Protein AF-A0A1D1V589-F1 (afdb_monomer_lite)

Foldseek 3Di:
DDDDDDPPPDFDWQDWDAQPPQQWIWIDGQFWIWIAHVVRHTQDTGGDCCVVPVWGFDDWEAANVNQWIWTATQQQKIFIAGSNVRDTPDIDHPRHGDPDDYYDDPPDDVVNVVVCCVVPDDDDPVVVVVVVVVVVVVVPPDDDDD

pLDDT: mean 71.22, std 17.14, range [33.12, 92.06]

Radius of gyration: 18.29 Å; chains: 1; bounding box: 36×51×61 Å

Structure (mmCIF, N/CA/C/O backbone):
data_AF-A0A1D1V589-F1
#
_entry.id   AF-A0A1D1V589-F1
#
loop_
_atom_site.group_PDB
_atom_site.id
_atom_site.type_symbol
_atom_site.label_atom_id
_atom_site.label_alt_id
_atom_site.label_comp_id
_atom_site.label_asym_id
_atom_site.label_entity_id
_atom_site.label_seq_id
_atom_site.pdbx_PDB_ins_code
_atom_site.Cartn_x
_atom_site.Cartn_y
_atom_site.Cartn_z
_atom_site.occupancy
_atom_site.B_iso_or_equiv
_atom_site.auth_seq_id
_atom_site.auth_comp_id
_atom_site.auth_asym_id
_atom_site.auth_atom_id
_atom_site.pdbx_PDB_model_num
ATOM 1 N N . MET A 1 1 ? -21.864 27.816 -8.711 1.00 35.91 1 MET A N 1
ATOM 2 C CA . MET A 1 1 ? -21.137 26.559 -8.981 1.00 35.91 1 MET A CA 1
ATOM 3 C C . MET A 1 1 ? -19.677 26.944 -9.022 1.00 35.91 1 MET A C 1
ATOM 5 O O . MET A 1 1 ? -19.177 27.292 -10.082 1.00 35.91 1 MET A O 1
ATOM 9 N N . ASP A 1 2 ? -19.051 27.002 -7.852 1.00 33.25 2 ASP A N 1
ATOM 10 C CA . ASP A 1 2 ? -17.650 27.391 -7.742 1.00 33.25 2 ASP A CA 1
ATOM 11 C C . ASP A 1 2 ? -16.809 26.128 -7.873 1.00 33.25 2 ASP A C 1
ATOM 13 O O . ASP A 1 2 ? -16.900 25.205 -7.064 1.00 33.25 2 ASP A O 1
ATOM 17 N N . CYS A 1 3 ? -16.064 26.049 -8.971 1.00 33.12 3 CYS A N 1
ATOM 18 C CA . CYS A 1 3 ? -15.120 24.977 -9.218 1.00 33.12 3 CYS A CA 1
ATOM 19 C C . CYS A 1 3 ? -13.979 25.085 -8.200 1.00 33.12 3 CYS A C 1
ATOM 21 O O . CYS A 1 3 ? -13.234 26.064 -8.172 1.00 33.12 3 CYS A O 1
ATOM 23 N N . PHE A 1 4 ? -13.866 24.072 -7.343 1.00 37.38 4 PHE A N 1
ATOM 24 C CA . PHE A 1 4 ? -12.779 23.951 -6.382 1.00 37.38 4 PHE A CA 1
ATOM 25 C C . PHE A 1 4 ? -11.450 23.891 -7.143 1.00 37.38 4 PHE A C 1
ATOM 27 O O . PHE A 1 4 ? -11.186 22.961 -7.905 1.00 37.38 4 PHE A O 1
ATOM 34 N N . GLN A 1 5 ? -10.630 24.923 -6.971 1.00 37.41 5 GLN A N 1
ATOM 35 C CA . GLN A 1 5 ? -9.307 25.013 -7.568 1.00 37.41 5 GLN A CA 1
ATOM 36 C C . GLN A 1 5 ? -8.311 24.403 -6.579 1.00 37.41 5 GLN A C 1
ATOM 38 O O . GLN A 1 5 ? -7.807 25.084 -5.685 1.00 37.41 5 GLN A O 1
ATOM 43 N N . ASP A 1 6 ? -8.069 23.098 -6.702 1.00 37.84 6 ASP A N 1
ATOM 44 C CA . ASP A 1 6 ? -7.021 22.437 -5.928 1.00 37.84 6 ASP A CA 1
ATOM 45 C C . ASP A 1 6 ? -5.647 22.954 -6.389 1.00 37.84 6 ASP A C 1
ATOM 47 O O . ASP A 1 6 ? -5.277 22.856 -7.561 1.00 37.84 6 ASP A O 1
ATOM 51 N N . LYS A 1 7 ? -4.888 23.534 -5.453 1.00 39.78 7 LYS A N 1
ATOM 52 C CA . LYS A 1 7 ? -3.501 23.992 -5.641 1.00 39.78 7 LYS A CA 1
ATOM 53 C C . LYS A 1 7 ? -2.496 22.862 -5.385 1.00 39.78 7 LYS A C 1
ATOM 55 O O . LYS A 1 7 ? -1.390 23.100 -4.902 1.00 39.78 7 LYS A O 1
ATOM 60 N N . SER A 1 8 ? -2.857 21.632 -5.724 1.00 42.69 8 SER A N 1
ATOM 61 C CA . SER A 1 8 ? -1.913 20.538 -5.903 1.00 42.69 8 SER A CA 1
ATOM 62 C C . SER A 1 8 ? -1.033 20.859 -7.118 1.00 42.69 8 SER A C 1
ATOM 64 O O . SER A 1 8 ? -1.477 20.825 -8.266 1.00 42.69 8 SER A O 1
ATOM 66 N N . ALA A 1 9 ? 0.208 21.291 -6.865 1.00 42.84 9 ALA A N 1
ATOM 67 C CA . ALA A 1 9 ? 1.195 21.582 -7.901 1.00 42.84 9 ALA A CA 1
ATOM 68 C C . ALA A 1 9 ? 1.257 20.414 -8.899 1.00 42.84 9 ALA A C 1
ATOM 70 O O . ALA A 1 9 ? 1.376 19.269 -8.479 1.00 42.84 9 ALA A O 1
ATOM 71 N N . GLY A 1 10 ? 1.149 20.708 -10.201 1.00 43.12 10 GLY A N 1
ATOM 72 C CA . GLY A 1 10 ? 0.942 19.734 -11.279 1.00 43.12 10 GLY A CA 1
ATOM 73 C C . GLY A 1 10 ? 1.872 18.520 -11.225 1.00 43.12 10 GLY A C 1
ATOM 74 O O . GLY A 1 10 ? 2.957 18.510 -11.809 1.00 43.12 10 GLY A O 1
ATOM 75 N N . HIS A 1 11 ? 1.434 17.474 -10.534 1.00 58.00 11 HIS A N 1
ATOM 76 C CA . HIS A 1 11 ? 2.147 16.216 -10.405 1.00 58.00 11 HIS A CA 1
ATOM 77 C C . HIS A 1 11 ? 1.359 15.139 -11.136 1.00 58.00 11 HIS A C 1
ATOM 79 O O . HIS A 1 11 ? 0.156 14.979 -10.942 1.00 58.00 11 HIS A O 1
ATOM 85 N N . LYS A 1 12 ? 2.047 14.406 -12.017 1.00 63.69 12 LYS A N 1
ATOM 86 C CA . LYS A 1 12 ? 1.443 13.331 -12.801 1.00 63.69 12 LYS A CA 1
ATOM 87 C C . LYS A 1 12 ? 0.891 12.267 -11.852 1.00 63.69 12 LYS A C 1
ATOM 89 O O . LYS A 1 12 ? 1.660 11.641 -11.119 1.00 63.69 12 LYS A O 1
ATOM 94 N N . VAL A 1 13 ? -0.422 12.066 -11.893 1.00 65.69 13 VAL A N 1
ATOM 95 C CA . VAL A 1 13 ? -1.078 10.929 -11.246 1.00 65.69 13 VAL A CA 1
ATOM 96 C C . VAL A 1 13 ? -0.677 9.671 -12.005 1.00 65.69 13 VAL A C 1
ATOM 98 O O . VAL A 1 13 ? -0.777 9.624 -13.232 1.00 65.69 13 VAL A O 1
ATOM 101 N N . THR A 1 14 ? -0.159 8.677 -11.290 1.00 71.19 14 THR A N 1
ATOM 102 C CA . THR A 1 14 ? 0.313 7.428 -11.901 1.00 71.19 14 THR A CA 1
ATOM 103 C C . THR A 1 14 ? -0.693 6.300 -11.738 1.00 71.19 14 THR A C 1
ATOM 105 O O . THR A 1 14 ? -0.896 5.546 -12.684 1.00 71.19 14 THR A O 1
ATOM 108 N N . HIS A 1 15 ? -1.350 6.211 -10.581 1.00 75.25 15 HIS A N 1
ATOM 109 C CA . HIS A 1 15 ? -2.322 5.167 -10.267 1.00 75.25 15 HIS A CA 1
ATOM 110 C C . HIS A 1 15 ? -3.424 5.726 -9.367 1.00 75.25 15 HIS A C 1
ATOM 112 O O . HIS A 1 15 ? -3.192 6.655 -8.591 1.00 75.25 15 HIS A O 1
ATOM 118 N N . VAL A 1 16 ? -4.616 5.146 -9.475 1.00 77.44 16 VAL A N 1
ATOM 119 C CA . VAL A 1 16 ? -5.804 5.494 -8.689 1.00 77.44 16 VAL A CA 1
ATOM 120 C C . VAL A 1 16 ? -6.442 4.197 -8.201 1.00 77.44 16 VAL A C 1
ATOM 122 O O . VAL A 1 16 ? -6.522 3.235 -8.962 1.00 77.44 16 VAL A O 1
ATOM 125 N N . ALA A 1 17 ? -6.893 4.177 -6.950 1.00 78.81 17 ALA A N 1
ATOM 126 C CA . ALA A 1 17 ? -7.662 3.085 -6.371 1.00 78.81 17 ALA A CA 1
ATOM 127 C C . ALA A 1 17 ? -8.847 3.648 -5.579 1.00 78.81 17 ALA A C 1
ATOM 129 O O . ALA A 1 17 ? -8.684 4.516 -4.717 1.00 78.81 17 ALA A O 1
ATOM 130 N N . LEU A 1 18 ? -10.037 3.131 -5.868 1.00 74.94 18 LEU A N 1
ATOM 131 C CA . LEU A 1 18 ? -11.269 3.501 -5.178 1.00 74.94 18 LEU A CA 1
ATOM 132 C C . LEU A 1 18 ? -11.549 2.503 -4.054 1.00 74.94 18 LEU A C 1
ATOM 134 O O . LEU A 1 18 ? -11.410 1.295 -4.244 1.00 74.94 18 LEU A O 1
ATOM 138 N N . SER A 1 19 ? -11.953 3.008 -2.891 1.00 70.44 19 SER A N 1
ATOM 139 C CA . SER A 1 19 ? -12.490 2.182 -1.814 1.00 70.44 19 SER A CA 1
ATOM 140 C C . SER A 1 19 ? -13.975 1.954 -2.056 1.00 70.44 19 SER A C 1
ATOM 142 O O . SER A 1 19 ? -14.771 2.889 -2.054 1.00 70.44 19 SER A O 1
ATOM 144 N N . ILE A 1 20 ? -14.359 0.693 -2.226 1.00 64.00 20 ILE A N 1
ATOM 145 C CA . ILE A 1 20 ? -15.737 0.285 -2.534 1.00 64.00 20 ILE A CA 1
ATOM 146 C C . ILE A 1 20 ? -16.742 0.538 -1.397 1.00 64.00 20 ILE A C 1
ATOM 148 O O . ILE A 1 20 ? -17.944 0.442 -1.626 1.00 64.00 20 ILE A O 1
ATOM 152 N N . LYS A 1 21 ? -16.275 0.814 -0.170 1.00 62.53 21 LYS A N 1
ATOM 153 C CA . LYS A 1 21 ? -17.123 0.834 1.036 1.00 62.53 21 LYS A CA 1
ATOM 154 C C . LYS A 1 21 ? -17.138 2.151 1.810 1.00 62.53 21 LYS A C 1
ATOM 156 O O . LYS A 1 21 ? -18.104 2.391 2.524 1.00 62.53 21 LYS A O 1
ATOM 161 N N . GLN A 1 22 ? -16.078 2.957 1.733 1.00 61.16 22 GLN A N 1
ATOM 162 C CA . GLN A 1 22 ? -15.872 4.104 2.635 1.00 61.16 22 GLN A CA 1
ATOM 163 C C . GLN A 1 22 ? -15.768 5.457 1.927 1.00 61.16 22 GLN A C 1
ATOM 165 O O . GLN A 1 22 ? -15.355 6.431 2.545 1.00 61.16 22 GLN A O 1
ATOM 170 N N . ASP A 1 23 ? -16.152 5.535 0.653 1.00 76.12 23 ASP A N 1
ATOM 171 C CA . ASP A 1 23 ? -16.118 6.801 -0.089 1.00 76.12 23 ASP A CA 1
ATOM 172 C C . ASP A 1 23 ? -14.714 7.428 -0.134 1.00 76.12 23 ASP A C 1
ATOM 174 O O . ASP A 1 23 ? -14.542 8.646 -0.083 1.00 76.12 23 ASP A O 1
ATOM 178 N N . LEU A 1 24 ? -13.693 6.561 -0.179 1.00 81.81 24 LEU A N 1
ATOM 179 C CA . LEU A 1 24 ? -12.289 6.954 -0.199 1.00 81.81 24 LEU A CA 1
ATOM 180 C C . LEU A 1 24 ? -11.697 6.806 -1.595 1.00 81.81 24 LEU A C 1
ATOM 182 O O . LEU A 1 24 ? -11.882 5.797 -2.279 1.00 81.81 24 LEU A O 1
ATOM 186 N N . ILE A 1 25 ? -10.891 7.789 -1.964 1.00 84.38 25 ILE A N 1
ATOM 187 C CA . ILE A 1 25 ? -10.131 7.839 -3.203 1.00 84.38 25 ILE A CA 1
ATOM 188 C C . ILE A 1 25 ? -8.654 7.875 -2.820 1.00 84.38 25 ILE A C 1
ATOM 190 O O . ILE A 1 25 ? -8.192 8.829 -2.194 1.00 84.38 25 ILE A O 1
ATOM 194 N N . ALA A 1 26 ? -7.902 6.845 -3.208 1.00 85.81 26 ALA A N 1
ATOM 195 C CA . ALA A 1 26 ? -6.446 6.878 -3.169 1.00 85.81 26 ALA A CA 1
ATOM 196 C C . ALA A 1 26 ? -5.901 7.180 -4.559 1.00 85.81 26 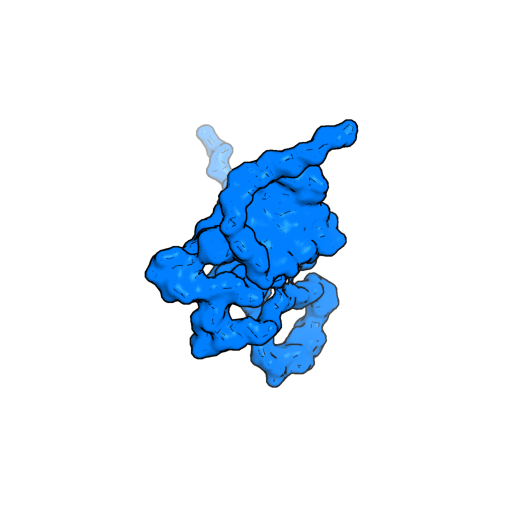ALA A C 1
ATOM 198 O O . ALA A 1 26 ? -6.322 6.573 -5.545 1.00 85.81 26 ALA A O 1
ATOM 199 N N . TYR A 1 27 ? -4.905 8.052 -4.642 1.00 84.06 27 TYR A N 1
ATOM 200 C CA . TYR A 1 27 ? -4.113 8.197 -5.854 1.00 84.06 27 TYR A CA 1
ATOM 201 C C . TYR A 1 27 ? -2.645 8.438 -5.531 1.00 84.06 27 TYR A C 1
ATOM 203 O O . TYR A 1 27 ? -2.291 9.045 -4.519 1.00 84.06 27 TYR A O 1
ATOM 211 N N . SER A 1 28 ? -1.770 7.939 -6.398 1.00 83.44 28 SER A N 1
ATOM 212 C CA . SER A 1 28 ? -0.329 8.111 -6.262 1.00 83.44 28 SER A CA 1
ATOM 213 C C . SER A 1 28 ? 0.190 9.184 -7.203 1.00 83.44 28 SER A C 1
ATOM 215 O O . SER A 1 28 ? -0.108 9.205 -8.399 1.00 83.44 28 SER A O 1
ATOM 217 N N . THR A 1 29 ? 1.042 10.037 -6.658 1.00 81.88 29 THR A N 1
ATOM 218 C CA . THR A 1 29 ? 1.932 10.918 -7.407 1.00 81.88 29 THR A CA 1
ATOM 219 C C . THR A 1 29 ? 3.347 10.338 -7.381 1.00 81.88 29 THR A C 1
ATOM 221 O O . THR A 1 29 ? 3.620 9.331 -6.726 1.00 81.88 29 THR A O 1
ATOM 224 N N . VAL A 1 30 ? 4.289 11.000 -8.055 1.00 75.62 30 VAL A N 1
ATOM 225 C CA . VAL A 1 30 ? 5.719 10.665 -7.938 1.00 75.62 30 VAL A CA 1
ATOM 226 C C . VAL A 1 30 ? 6.220 10.814 -6.491 1.00 75.62 30 VAL A C 1
ATOM 228 O O . VAL A 1 30 ? 7.106 10.083 -6.065 1.00 75.62 30 VAL A O 1
ATOM 231 N N . ARG A 1 31 ? 5.662 11.753 -5.716 1.00 74.31 31 ARG A N 1
ATOM 232 C CA . ARG A 1 31 ? 6.191 12.131 -4.394 1.00 74.31 31 ARG A CA 1
ATOM 233 C C . ARG A 1 31 ? 5.480 11.459 -3.234 1.00 74.31 31 ARG A C 1
ATOM 235 O O . ARG A 1 31 ? 6.087 11.233 -2.193 1.00 74.31 31 ARG A O 1
ATOM 242 N N . GLU A 1 32 ? 4.196 11.192 -3.381 1.00 85.31 32 GLU A N 1
ATOM 243 C CA . GLU A 1 32 ? 3.343 10.757 -2.283 1.00 85.31 32 GLU A CA 1
ATOM 244 C C . GLU A 1 32 ? 2.114 10.010 -2.783 1.00 85.31 32 GLU A C 1
ATOM 246 O O . GLU A 1 32 ? 1.676 10.188 -3.922 1.00 85.31 32 GLU A O 1
ATOM 251 N N . VAL A 1 33 ? 1.554 9.197 -1.897 1.00 88.06 33 VAL A N 1
ATOM 252 C CA . VAL A 1 33 ? 0.219 8.625 -2.035 1.00 88.06 33 VAL A CA 1
ATOM 253 C C . VAL A 1 33 ? -0.729 9.459 -1.193 1.00 88.06 33 VAL A C 1
ATOM 255 O O . VAL A 1 33 ? -0.479 9.692 -0.010 1.00 88.06 33 VAL A O 1
ATOM 258 N N . LEU A 1 34 ? -1.801 9.924 -1.816 1.00 89.00 34 LEU A N 1
ATOM 259 C CA . LEU A 1 34 ? -2.808 10.758 -1.188 1.00 89.00 34 LEU A CA 1
ATOM 260 C C . LEU A 1 34 ? -4.108 9.983 -1.044 1.00 89.00 34 LEU A C 1
ATOM 262 O O . LEU A 1 34 ? -4.485 9.230 -1.941 1.00 89.00 34 LEU A O 1
ATOM 266 N N . VAL A 1 35 ? -4.784 10.202 0.081 1.00 87.69 35 VAL A N 1
ATOM 267 C CA . VAL A 1 35 ? -6.109 9.655 0.366 1.00 87.69 35 VAL A CA 1
ATOM 268 C C . VAL A 1 35 ? -7.064 10.806 0.619 1.00 87.69 35 VAL A C 1
ATOM 270 O O . VAL A 1 35 ? -6.807 11.660 1.470 1.00 87.69 35 VAL A O 1
ATOM 273 N N . TYR A 1 36 ? -8.172 10.790 -0.104 1.00 85.75 36 TYR A N 1
ATOM 274 C CA . TYR A 1 36 ? -9.265 11.742 0.002 1.00 85.75 36 TYR A CA 1
ATOM 275 C C . TYR A 1 36 ? -10.571 11.009 0.281 1.00 85.75 36 TYR A C 1
ATOM 277 O O . TYR A 1 36 ? -10.699 9.837 -0.068 1.00 85.75 36 TYR A O 1
ATOM 285 N N . ASN A 1 37 ? -11.535 11.699 0.882 1.00 84.19 37 ASN A N 1
ATOM 286 C CA . ASN A 1 37 ? -12.932 11.278 0.822 1.00 84.19 37 ASN A CA 1
ATOM 287 C C . ASN A 1 37 ? -13.630 11.878 -0.419 1.00 84.19 37 ASN A C 1
ATOM 289 O O . ASN A 1 37 ? -13.043 12.681 -1.151 1.00 84.19 37 ASN A O 1
ATOM 293 N N . ASN A 1 38 ? -14.900 11.540 -0.631 1.00 79.75 38 ASN A N 1
ATOM 294 C CA . ASN A 1 38 ? -15.700 12.092 -1.729 1.00 79.75 38 ASN A CA 1
ATOM 295 C C . ASN A 1 38 ? -16.036 13.585 -1.614 1.00 79.75 38 ASN A C 1
ATOM 297 O O . ASN A 1 38 ? -16.352 14.210 -2.627 1.00 79.75 38 ASN A O 1
ATOM 301 N N . ASP A 1 39 ? -15.910 14.177 -0.427 1.00 81.75 39 ASP A N 1
ATOM 302 C CA . ASP A 1 39 ? -15.999 15.631 -0.246 1.00 81.75 39 ASP A CA 1
ATOM 303 C C . ASP A 1 39 ? -14.693 16.347 -0.629 1.00 81.75 39 ASP A C 1
ATOM 305 O O . ASP A 1 39 ? -14.533 17.538 -0.364 1.00 81.75 39 ASP A O 1
ATOM 309 N N . TRP A 1 40 ? -13.735 15.634 -1.234 1.00 78.00 40 TRP A N 1
ATOM 310 C CA . TRP A 1 40 ? -12.404 16.140 -1.577 1.00 78.00 40 TRP A CA 1
ATOM 311 C C . TRP A 1 40 ? -11.612 16.641 -0.364 1.00 78.00 40 TRP A C 1
ATOM 313 O O . TRP A 1 40 ? -10.658 17.414 -0.492 1.00 78.00 40 TRP A O 1
ATOM 323 N N . MET A 1 41 ? -11.940 16.139 0.825 1.00 82.31 41 MET A N 1
ATOM 324 C CA . MET A 1 41 ? -11.164 16.360 2.033 1.00 82.31 41 MET A CA 1
ATOM 325 C C . MET A 1 41 ? -9.996 15.378 2.078 1.00 82.31 41 MET A C 1
ATOM 327 O O . MET A 1 41 ? -10.173 14.161 2.011 1.00 82.31 41 MET A O 1
ATOM 331 N N . LYS A 1 42 ? -8.783 15.917 2.212 1.00 84.94 42 LYS A N 1
ATOM 332 C CA . LYS A 1 42 ? -7.567 15.120 2.379 1.00 84.94 42 LYS A CA 1
ATOM 333 C C . LYS A 1 42 ? -7.577 14.452 3.754 1.00 84.94 42 LYS A C 1
ATOM 335 O O . LYS A 1 42 ? -7.531 15.146 4.765 1.00 84.94 42 LYS A O 1
ATOM 340 N N . LEU A 1 43 ? -7.581 13.121 3.775 1.00 84.44 43 LEU A N 1
ATOM 341 C CA . LEU A 1 43 ? -7.522 12.319 4.999 1.00 84.44 43 LEU A CA 1
ATOM 342 C C . LEU A 1 43 ? -6.100 11.870 5.329 1.00 84.44 43 LEU A C 1
ATOM 344 O O . LEU A 1 43 ? -5.725 11.827 6.494 1.00 84.44 43 LEU A O 1
ATOM 348 N N . ALA A 1 44 ? -5.295 11.546 4.312 1.00 84.56 44 ALA A N 1
ATOM 349 C CA . ALA A 1 44 ? -3.920 11.106 4.524 1.00 84.56 44 ALA A CA 1
ATOM 350 C C . ALA A 1 44 ? -2.971 11.544 3.403 1.00 84.56 44 ALA A C 1
ATOM 352 O O . ALA A 1 44 ? -3.356 11.749 2.248 1.00 84.56 44 ALA A O 1
ATOM 353 N N . SER A 1 45 ? -1.692 11.656 3.763 1.00 86.25 45 SER A N 1
ATOM 354 C CA . SER A 1 45 ? -0.565 11.767 2.838 1.00 86.25 45 SER A CA 1
ATOM 355 C C . SER A 1 45 ? 0.549 10.852 3.312 1.00 86.25 45 SER A C 1
ATOM 357 O O . SER A 1 45 ? 1.085 11.005 4.410 1.00 86.25 45 SER A O 1
ATOM 359 N N . TYR A 1 46 ? 0.901 9.900 2.459 1.00 85.12 46 TYR A N 1
ATOM 360 C CA . TYR A 1 46 ? 2.029 9.014 2.666 1.00 85.12 46 TYR A CA 1
ATOM 361 C C . TYR A 1 46 ? 3.141 9.451 1.733 1.00 85.12 46 TYR A C 1
ATOM 363 O O . TYR A 1 46 ? 3.086 9.210 0.524 1.00 85.12 46 TYR A O 1
ATOM 371 N N . LYS A 1 47 ? 4.166 10.101 2.291 1.00 80.31 47 LYS A N 1
ATOM 372 C CA . LYS A 1 47 ? 5.369 10.421 1.524 1.00 80.31 47 LYS A CA 1
ATOM 373 C C . LYS A 1 47 ? 5.953 9.130 0.973 1.00 80.31 47 LYS A C 1
ATOM 375 O O . LYS A 1 47 ? 6.219 8.182 1.709 1.00 80.31 47 LYS A O 1
ATOM 380 N N . SER A 1 48 ? 6.121 9.108 -0.337 1.00 68.88 48 SER A N 1
ATOM 381 C CA . SER A 1 48 ? 6.672 7.965 -1.030 1.00 68.88 48 SER A CA 1
ATOM 382 C C . SER A 1 48 ? 8.161 7.877 -0.712 1.00 68.88 48 SER A C 1
ATOM 384 O O . SER A 1 48 ? 8.885 8.864 -0.873 1.00 68.88 48 SER A O 1
ATOM 386 N N . GLN A 1 49 ? 8.634 6.696 -0.296 1.00 67.12 49 GLN A N 1
ATOM 387 C CA . GLN A 1 49 ? 10.075 6.429 -0.157 1.00 67.12 49 GLN A CA 1
ATOM 388 C C . GLN A 1 49 ? 10.819 6.633 -1.492 1.00 67.12 49 GLN A C 1
ATOM 390 O O . GLN A 1 49 ? 12.008 6.946 -1.481 1.00 67.12 49 GLN A O 1
ATOM 395 N N . SER A 1 50 ? 10.072 6.632 -2.607 1.00 61.31 50 SER A N 1
ATOM 396 C CA . SER A 1 50 ? 10.472 7.013 -3.965 1.00 61.31 50 SER A CA 1
ATOM 397 C C . SER A 1 50 ? 11.500 8.123 -4.070 1.00 61.31 50 SER A C 1
ATOM 399 O O . SER A 1 50 ? 12.454 8.006 -4.831 1.00 61.31 50 SER A O 1
ATOM 401 N N . PHE A 1 51 ? 11.318 9.218 -3.330 1.00 55.72 51 PHE A N 1
ATOM 402 C CA . PHE A 1 51 ? 12.188 10.376 -3.493 1.00 55.72 51 PHE A CA 1
ATOM 403 C C . PHE A 1 51 ? 13.634 10.093 -3.055 1.00 55.72 51 PHE A C 1
ATOM 405 O O . PHE A 1 51 ? 14.558 10.715 -3.568 1.00 55.72 51 PHE A O 1
ATOM 412 N N . LEU A 1 52 ? 13.831 9.153 -2.127 1.00 62.88 52 LEU A N 1
ATOM 413 C CA . LEU A 1 52 ? 15.152 8.751 -1.643 1.00 62.88 52 LEU A CA 1
ATOM 414 C C . LEU A 1 52 ? 15.712 7.549 -2.414 1.00 62.88 52 LEU A C 1
ATOM 416 O O . LEU A 1 52 ? 16.920 7.461 -2.603 1.00 62.88 52 LEU A O 1
ATOM 420 N N . THR A 1 53 ? 14.847 6.638 -2.863 1.00 66.38 53 THR A N 1
ATOM 421 C CA . THR A 1 53 ? 15.236 5.342 -3.449 1.00 66.38 53 THR A CA 1
ATOM 422 C C . THR A 1 53 ? 15.031 5.254 -4.965 1.00 66.38 53 THR A C 1
ATOM 424 O O . THR A 1 53 ? 15.340 4.232 -5.569 1.00 66.38 53 THR A O 1
ATOM 427 N N . ASN A 1 54 ? 14.527 6.316 -5.604 1.00 75.12 54 ASN A N 1
ATOM 428 C CA . ASN A 1 54 ? 14.114 6.351 -7.013 1.00 75.12 54 ASN A CA 1
ATOM 429 C C . ASN A 1 54 ? 13.056 5.283 -7.385 1.00 75.12 54 ASN A C 1
ATOM 431 O O . ASN A 1 54 ? 12.861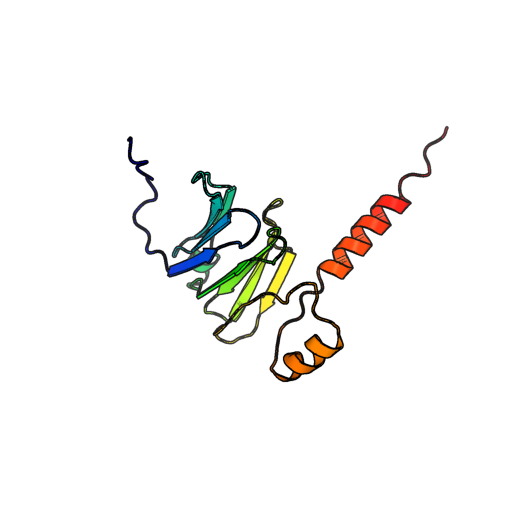 4.955 -8.555 1.00 75.12 54 ASN A O 1
ATOM 435 N N . GLU A 1 55 ? 12.356 4.731 -6.394 1.00 80.94 55 GLU A N 1
ATOM 436 C CA . GLU A 1 55 ? 11.316 3.714 -6.578 1.00 80.94 55 GLU A CA 1
ATOM 437 C C . GLU A 1 55 ? 9.987 4.369 -6.932 1.00 80.94 55 GLU A C 1
ATOM 439 O O . GLU A 1 55 ? 9.572 5.293 -6.263 1.00 80.94 55 GLU A O 1
ATOM 444 N N . THR A 1 56 ? 9.239 3.913 -7.927 1.00 84.69 56 THR A N 1
ATOM 445 C CA . THR A 1 56 ? 7.924 4.516 -8.230 1.00 84.69 56 THR A CA 1
ATOM 446 C C . THR A 1 56 ? 6.789 3.693 -7.641 1.00 84.69 56 THR A C 1
ATOM 448 O O . THR A 1 56 ? 6.872 2.467 -7.608 1.00 84.69 56 THR A O 1
ATOM 451 N N . VAL A 1 57 ? 5.709 4.346 -7.200 1.00 88.00 57 VAL A N 1
ATOM 452 C CA . VAL A 1 57 ? 4.477 3.628 -6.840 1.00 88.00 57 VAL A CA 1
ATOM 453 C C . VAL A 1 57 ? 3.877 3.053 -8.117 1.00 88.00 57 VAL A C 1
ATOM 455 O O . VAL A 1 57 ? 3.540 3.802 -9.040 1.00 88.00 57 VAL A O 1
ATOM 458 N N . CYS A 1 58 ? 3.757 1.729 -8.165 1.00 87.19 58 CYS A N 1
ATOM 459 C CA . CYS A 1 58 ? 3.197 1.001 -9.294 1.00 87.19 58 CYS A CA 1
ATOM 460 C C . CYS A 1 58 ? 1.802 0.443 -9.002 1.00 87.19 58 CYS A C 1
ATOM 462 O O . CYS A 1 58 ? 1.045 0.232 -9.942 1.00 87.19 58 CYS A O 1
ATOM 464 N N . ARG A 1 59 ? 1.429 0.196 -7.742 1.00 87.12 59 ARG A N 1
ATOM 465 C CA . ARG A 1 59 ? 0.117 -0.376 -7.397 1.00 87.12 59 ARG A CA 1
ATOM 466 C C . ARG A 1 59 ? -0.430 0.200 -6.098 1.00 87.12 59 ARG A C 1
ATOM 468 O O . ARG A 1 59 ? 0.331 0.553 -5.202 1.00 87.12 59 ARG A O 1
ATOM 475 N N . LEU A 1 60 ? -1.756 0.259 -6.011 1.00 91.06 60 LEU A N 1
ATOM 476 C CA . LEU A 1 60 ? -2.513 0.648 -4.826 1.00 91.06 60 LEU A CA 1
ATOM 477 C C . LEU A 1 60 ? -3.695 -0.308 -4.681 1.00 91.06 60 LEU A C 1
ATOM 479 O O . LEU A 1 60 ? -4.396 -0.541 -5.664 1.00 91.06 60 LEU A O 1
ATOM 483 N N . ALA A 1 61 ? -3.924 -0.828 -3.478 1.00 90.44 61 ALA A N 1
ATOM 484 C CA . ALA A 1 61 ? -5.065 -1.692 -3.202 1.00 90.44 61 ALA A CA 1
ATOM 485 C C . ALA A 1 61 ? -5.624 -1.416 -1.805 1.00 90.44 61 ALA A C 1
ATOM 487 O O . ALA A 1 61 ? -4.897 -1.467 -0.808 1.00 90.44 61 ALA A O 1
ATOM 488 N N . TRP A 1 62 ? -6.918 -1.119 -1.734 1.00 89.00 62 TRP A N 1
ATOM 489 C CA . TRP A 1 62 ? -7.628 -0.910 -0.477 1.00 89.00 62 TRP A CA 1
ATOM 490 C C . TRP A 1 62 ? -7.990 -2.241 0.160 1.00 89.00 62 TRP A C 1
ATOM 492 O O . TRP A 1 62 ? -8.539 -3.114 -0.513 1.00 89.00 62 TRP A O 1
ATOM 502 N N . ARG A 1 63 ? -7.761 -2.371 1.469 1.00 87.56 63 ARG A N 1
ATOM 503 C CA . ARG A 1 63 ? -8.346 -3.477 2.224 1.00 87.56 63 ARG A CA 1
ATOM 504 C C . ARG A 1 63 ? -9.875 -3.351 2.160 1.00 87.56 63 ARG A C 1
ATOM 506 O O . ARG A 1 63 ? -10.373 -2.227 2.260 1.00 87.56 63 ARG A O 1
ATOM 513 N N . PRO A 1 64 ? -10.645 -4.449 2.022 1.00 81.69 64 PRO A N 1
ATOM 514 C CA . PRO A 1 64 ? -12.098 -4.378 1.838 1.00 81.69 64 PRO A CA 1
ATOM 515 C C . PRO A 1 64 ? -12.856 -3.669 2.968 1.00 81.69 64 PRO A C 1
ATOM 517 O O . PRO A 1 64 ? -13.986 -3.221 2.779 1.00 81.69 64 PRO A O 1
ATOM 520 N N . ASP A 1 65 ? -12.251 -3.562 4.150 1.00 81.38 65 ASP A N 1
ATOM 521 C CA . ASP A 1 65 ? -12.804 -2.839 5.293 1.00 81.38 65 ASP A CA 1
ATOM 522 C C . ASP A 1 65 ? -12.455 -1.339 5.322 1.00 81.38 65 ASP A C 1
ATOM 524 O O . ASP A 1 65 ? -12.912 -0.640 6.221 1.00 81.38 65 ASP A O 1
ATOM 528 N N . GLY A 1 66 ? -11.653 -0.850 4.370 1.00 82.44 66 GLY A N 1
ATOM 529 C CA . GLY A 1 66 ? -11.226 0.544 4.224 1.00 82.44 66 GLY A CA 1
ATOM 530 C C . GLY A 1 66 ? -10.194 1.033 5.246 1.00 82.44 66 GLY A C 1
ATOM 531 O O . GLY A 1 66 ? -9.727 2.162 5.143 1.00 82.44 66 GLY A O 1
ATOM 532 N N . ARG A 1 67 ? -9.783 0.195 6.207 1.00 85.75 67 ARG A N 1
ATOM 533 C CA . ARG A 1 67 ? -8.882 0.604 7.303 1.00 85.75 67 ARG A CA 1
ATOM 534 C C . ARG A 1 67 ? -7.401 0.527 6.945 1.00 85.75 67 ARG A C 1
ATOM 536 O O . ARG A 1 67 ? -6.566 1.068 7.671 1.00 85.75 67 ARG A O 1
ATOM 543 N N . ALA A 1 68 ? -7.069 -0.134 5.839 1.00 89.31 68 ALA A N 1
ATOM 544 C CA . ALA A 1 68 ? -5.700 -0.263 5.371 1.00 89.31 68 ALA A CA 1
ATOM 545 C C . ALA A 1 68 ? -5.574 -0.053 3.859 1.00 89.31 68 ALA A C 1
ATOM 547 O O . ALA A 1 68 ? -6.468 -0.398 3.084 1.00 89.31 68 ALA A O 1
ATOM 548 N N . LEU A 1 69 ? -4.426 0.483 3.450 1.00 91.12 69 LEU A N 1
ATOM 549 C CA . LEU A 1 69 ? -4.035 0.678 2.059 1.00 91.12 69 LEU A CA 1
ATOM 550 C C . LEU A 1 69 ? -2.694 -0.013 1.811 1.00 91.12 69 LEU A C 1
ATOM 552 O O . LEU A 1 69 ? -1.701 0.300 2.466 1.00 91.12 69 LEU A O 1
ATOM 556 N N . ALA A 1 70 ? -2.658 -0.926 0.845 1.00 91.38 70 ALA A N 1
ATOM 557 C CA . ALA A 1 70 ? -1.423 -1.515 0.350 1.00 91.38 70 ALA A CA 1
ATOM 558 C C . ALA A 1 70 ? -0.855 -0.658 -0.790 1.00 91.38 70 ALA A C 1
ATOM 560 O O . ALA A 1 70 ? -1.576 -0.268 -1.712 1.00 91.38 70 ALA A O 1
ATOM 561 N N . ILE A 1 71 ? 0.443 -0.371 -0.721 1.00 91.56 71 ILE A N 1
ATOM 562 C CA . ILE A 1 71 ? 1.195 0.454 -1.665 1.00 91.56 71 ILE A CA 1
ATOM 563 C C . ILE A 1 71 ? 2.335 -0.395 -2.218 1.00 91.56 71 ILE A C 1
ATOM 565 O O . ILE A 1 71 ? 3.244 -0.767 -1.480 1.00 91.56 71 ILE A O 1
ATOM 569 N N . GLY A 1 72 ? 2.284 -0.693 -3.514 1.00 90.12 72 GLY A N 1
ATOM 570 C CA . GLY A 1 72 ? 3.319 -1.437 -4.224 1.00 90.12 72 GLY A CA 1
ATOM 571 C C . GLY A 1 72 ? 4.293 -0.512 -4.948 1.00 90.12 72 GLY A C 1
ATOM 572 O O . GLY A 1 72 ? 3.873 0.428 -5.633 1.00 90.12 72 GLY A O 1
ATOM 573 N N . TYR A 1 73 ? 5.584 -0.806 -4.828 1.00 89.38 73 TYR A N 1
ATOM 574 C CA . TYR A 1 73 ? 6.680 -0.068 -5.447 1.00 89.38 73 TYR A CA 1
ATOM 575 C C . TYR A 1 73 ? 7.336 -0.855 -6.587 1.00 89.38 73 TYR A C 1
ATOM 577 O O . TYR A 1 73 ? 7.311 -2.084 -6.635 1.00 89.38 73 TYR A O 1
ATOM 585 N N . SER A 1 74 ? 7.972 -0.142 -7.518 1.00 87.31 74 SER A N 1
ATOM 586 C CA . SER A 1 74 ? 8.650 -0.739 -8.675 1.00 87.31 74 SER A CA 1
ATOM 587 C C . SER A 1 74 ? 9.830 -1.649 -8.322 1.00 87.31 74 SER A C 1
ATOM 589 O O . SER A 1 74 ? 10.243 -2.428 -9.175 1.00 87.31 74 SER A O 1
ATOM 591 N N . SER A 1 75 ? 10.368 -1.550 -7.105 1.00 87.12 75 SER A N 1
ATOM 592 C CA . SER A 1 75 ? 11.412 -2.439 -6.581 1.00 87.12 75 SER A CA 1
ATOM 593 C C . SER A 1 75 ? 10.904 -3.818 -6.167 1.00 87.12 75 SER A C 1
ATOM 595 O O . SER A 1 75 ? 11.709 -4.729 -6.028 1.00 87.12 75 SER A O 1
ATOM 597 N N . GLY A 1 76 ? 9.591 -3.980 -5.980 1.00 86.38 76 GLY A N 1
ATOM 598 C CA . GLY A 1 76 ? 9.009 -5.176 -5.365 1.00 86.38 76 GLY A CA 1
ATOM 599 C C . GLY A 1 76 ? 8.624 -5.002 -3.906 1.00 86.38 76 GLY A C 1
ATOM 600 O O . GLY A 1 76 ? 7.953 -5.866 -3.342 1.00 86.38 76 GLY A O 1
ATOM 601 N N . LYS A 1 77 ? 8.964 -3.855 -3.317 1.00 89.88 77 LYS A N 1
ATOM 602 C CA . LYS A 1 77 ? 8.527 -3.498 -1.977 1.00 89.88 77 LYS A CA 1
ATOM 603 C C . LYS A 1 77 ? 7.015 -3.263 -1.932 1.00 89.88 77 LYS A C 1
ATOM 605 O O . LYS A 1 77 ? 6.462 -2.577 -2.794 1.00 89.88 77 LYS A O 1
ATOM 610 N N . VAL A 1 78 ? 6.350 -3.771 -0.899 1.00 91.19 78 VAL A N 1
ATOM 611 C CA . VAL A 1 78 ? 4.950 -3.469 -0.574 1.00 91.19 78 VAL A CA 1
ATOM 612 C C . VAL A 1 78 ? 4.878 -2.941 0.849 1.00 91.19 78 VAL A C 1
ATOM 614 O O . VAL A 1 78 ? 5.399 -3.555 1.776 1.00 91.19 78 VAL A O 1
ATOM 617 N N . LEU A 1 79 ? 4.202 -1.811 1.031 1.00 91.25 79 LEU A N 1
ATOM 618 C CA . LEU A 1 79 ? 3.888 -1.263 2.345 1.00 91.25 79 LEU A CA 1
ATOM 619 C C . LEU A 1 79 ? 2.386 -1.307 2.574 1.00 91.25 79 LEU A C 1
ATOM 621 O O . LEU A 1 79 ? 1.623 -0.805 1.753 1.00 91.25 79 LEU A O 1
ATOM 625 N N . VAL A 1 80 ? 1.966 -1.837 3.715 1.00 92.06 80 VAL A N 1
ATOM 626 C CA . VAL A 1 80 ? 0.584 -1.741 4.177 1.00 92.06 80 VAL A CA 1
ATOM 627 C C . VAL A 1 80 ? 0.500 -0.639 5.220 1.00 92.06 80 VAL A C 1
ATOM 629 O O . VAL A 1 80 ? 1.179 -0.678 6.248 1.00 92.06 80 VAL A O 1
ATOM 632 N N . LYS A 1 81 ? -0.331 0.362 4.941 1.00 90.25 81 LYS A N 1
ATOM 633 C CA . LYS A 1 81 ? -0.559 1.523 5.796 1.00 90.25 81 LYS A CA 1
ATOM 634 C C . LYS A 1 81 ? -1.912 1.435 6.469 1.00 90.25 81 LYS A C 1
ATOM 636 O O . LYS A 1 81 ? -2.917 1.255 5.787 1.00 90.25 81 LYS A O 1
ATOM 641 N N . ASN A 1 82 ? -1.937 1.623 7.783 1.00 89.38 82 ASN A N 1
ATOM 642 C CA . ASN A 1 82 ? -3.175 1.917 8.488 1.00 89.38 82 ASN A CA 1
ATOM 643 C C . ASN A 1 82 ? -3.623 3.342 8.126 1.00 89.38 82 ASN A C 1
ATOM 645 O O . ASN A 1 82 ? -2.818 4.276 8.070 1.00 89.38 82 ASN A O 1
ATOM 649 N N . VAL A 1 83 ? -4.905 3.495 7.817 1.00 86.69 83 VAL A N 1
ATOM 650 C CA . VAL A 1 83 ? -5.468 4.755 7.318 1.00 86.69 83 VAL A CA 1
ATOM 651 C C . VAL A 1 83 ? -5.711 5.747 8.446 1.00 86.69 83 VAL A C 1
ATOM 653 O O . VAL A 1 83 ? -5.476 6.936 8.261 1.00 86.69 83 VAL A O 1
ATOM 656 N N . GLU A 1 84 ? -6.113 5.249 9.612 1.00 86.25 84 GLU A N 1
ATOM 657 C CA . GLU A 1 84 ? -6.422 6.036 10.804 1.00 86.25 84 GLU A CA 1
ATOM 658 C C . GLU A 1 84 ? -5.155 6.433 11.567 1.00 86.25 84 GLU A C 1
ATOM 660 O O . GLU A 1 84 ? -4.987 7.594 11.928 1.00 86.25 84 GLU A O 1
ATOM 665 N N . THR A 1 85 ? -4.232 5.489 11.784 1.00 87.12 85 THR A N 1
ATOM 666 C CA . THR A 1 85 ? -2.998 5.757 12.548 1.00 87.12 85 THR A CA 1
ATOM 667 C C . THR A 1 85 ? -1.852 6.271 11.679 1.00 87.12 85 THR A C 1
ATOM 669 O O . THR A 1 85 ? -0.866 6.788 12.195 1.00 87.12 85 THR A O 1
ATOM 672 N N . HIS A 1 86 ? -1.959 6.135 10.354 1.00 85.94 86 HIS A N 1
ATOM 673 C CA . HIS A 1 86 ? -0.913 6.440 9.368 1.00 85.94 86 HIS A CA 1
ATOM 674 C C . HIS A 1 86 ? 0.381 5.609 9.491 1.00 85.94 86 HIS A C 1
ATOM 676 O O . HIS A 1 86 ? 1.373 5.865 8.792 1.00 85.94 86 HIS A O 1
ATOM 682 N N . GLU A 1 87 ? 0.377 4.574 10.328 1.00 88.19 87 GLU A N 1
ATOM 683 C CA . GLU A 1 87 ? 1.530 3.711 10.569 1.00 88.19 87 GLU A CA 1
ATOM 684 C C . GLU A 1 87 ? 1.674 2.624 9.497 1.00 88.19 87 GLU A C 1
ATOM 686 O O . GLU A 1 87 ? 0.707 2.219 8.846 1.00 88.19 87 GLU A O 1
ATOM 691 N N . THR A 1 88 ? 2.907 2.148 9.293 1.00 89.81 88 THR A N 1
ATOM 692 C CA . THR A 1 88 ? 3.142 0.916 8.526 1.00 89.81 88 THR A CA 1
ATOM 693 C C . THR A 1 88 ? 2.811 -0.271 9.417 1.00 89.81 88 THR A C 1
ATOM 695 O O . THR A 1 88 ? 3.475 -0.461 10.430 1.00 89.81 88 THR A O 1
ATOM 698 N N . ILE A 1 89 ? 1.819 -1.068 9.027 1.00 91.38 89 ILE A N 1
ATOM 699 C CA . ILE A 1 89 ? 1.421 -2.279 9.761 1.00 91.38 89 ILE A CA 1
ATOM 700 C C . ILE A 1 89 ? 2.022 -3.552 9.161 1.00 91.38 89 ILE A C 1
ATOM 702 O O . ILE A 1 89 ? 2.168 -4.543 9.866 1.00 91.38 89 ILE A O 1
ATOM 706 N N . ALA A 1 90 ? 2.419 -3.514 7.887 1.00 87.44 90 ALA A N 1
ATOM 707 C CA . ALA A 1 90 ? 3.191 -4.581 7.261 1.00 87.44 90 ALA A CA 1
ATOM 708 C C . ALA A 1 90 ? 4.127 -4.028 6.182 1.00 87.44 90 ALA A C 1
ATOM 710 O O . ALA A 1 90 ? 3.816 -3.044 5.504 1.00 87.44 90 ALA A O 1
ATOM 711 N N . GLU A 1 91 ? 5.268 -4.687 6.019 1.00 90.88 91 GLU A N 1
ATOM 712 C CA . GLU A 1 91 ? 6.265 -4.402 4.993 1.00 90.88 91 GLU A CA 1
ATOM 713 C C . GLU A 1 91 ? 6.721 -5.716 4.372 1.00 90.88 91 GLU A C 1
ATOM 715 O O . GLU A 1 91 ? 6.995 -6.681 5.084 1.00 90.88 91 GLU A O 1
ATOM 720 N N . LEU A 1 92 ? 6.771 -5.741 3.043 1.00 88.62 92 LEU A N 1
ATOM 721 C CA . LEU A 1 92 ? 7.121 -6.912 2.253 1.00 88.62 92 LEU A CA 1
ATOM 722 C C . LEU A 1 92 ? 8.105 -6.531 1.178 1.00 88.62 92 LEU A C 1
ATOM 724 O O . LEU A 1 92 ? 8.017 -5.440 0.616 1.00 88.62 92 LEU A O 1
ATOM 728 N N . ASP A 1 93 ? 8.969 -7.475 0.848 1.00 90.19 93 ASP A N 1
ATOM 729 C CA . ASP A 1 93 ? 9.868 -7.372 -0.282 1.00 90.19 93 ASP A CA 1
ATOM 730 C C . ASP A 1 93 ? 9.728 -8.629 -1.137 1.00 90.19 93 ASP A C 1
ATOM 732 O O . ASP A 1 93 ? 9.943 -9.746 -0.666 1.00 90.19 93 ASP A O 1
ATOM 736 N N . LEU A 1 94 ? 9.272 -8.443 -2.374 1.00 84.12 94 LEU A N 1
ATOM 737 C CA . LEU A 1 94 ? 9.090 -9.518 -3.346 1.00 84.12 94 LEU A CA 1
ATOM 738 C C . LEU A 1 94 ? 10.280 -9.636 -4.311 1.00 84.12 94 LEU A C 1
ATOM 740 O O . LEU A 1 94 ? 10.214 -10.463 -5.224 1.00 84.12 94 LEU A O 1
ATOM 744 N N . GLU A 1 95 ? 11.315 -8.794 -4.158 1.00 83.75 95 GLU A N 1
ATOM 745 C CA . GLU A 1 95 ? 12.534 -8.722 -4.990 1.00 83.75 95 GLU A CA 1
ATOM 746 C C . GLU A 1 95 ? 12.266 -8.684 -6.511 1.00 83.75 95 GLU A C 1
ATOM 748 O O . GLU A 1 95 ? 13.115 -9.002 -7.347 1.00 83.75 95 GLU A O 1
ATOM 753 N N . SER A 1 96 ? 11.043 -8.333 -6.898 1.00 81.06 96 SER A N 1
ATOM 754 C CA . SER A 1 96 ? 10.549 -8.415 -8.263 1.00 81.06 96 SER A CA 1
ATOM 755 C C . SER A 1 96 ? 9.413 -7.431 -8.471 1.00 81.06 96 SER A C 1
ATOM 757 O O . SER A 1 96 ? 8.700 -7.049 -7.545 1.00 81.06 96 SER A O 1
ATOM 759 N N . LYS A 1 97 ? 9.239 -6.991 -9.716 1.00 78.19 97 LYS A N 1
ATOM 760 C CA . LYS A 1 97 ? 8.217 -6.006 -10.050 1.00 78.19 97 LYS A CA 1
ATOM 761 C C . LYS A 1 97 ? 6.820 -6.546 -9.733 1.00 78.19 97 LYS A C 1
ATOM 763 O O . LYS A 1 97 ? 6.449 -7.635 -10.152 1.00 78.19 97 LYS A O 1
ATOM 768 N N . ILE A 1 98 ? 6.020 -5.716 -9.073 1.00 84.38 98 ILE A N 1
ATOM 769 C CA . ILE A 1 98 ? 4.630 -6.035 -8.755 1.00 84.38 98 ILE A CA 1
ATOM 770 C C . ILE A 1 98 ? 3.764 -5.805 -9.993 1.00 84.38 98 ILE A C 1
ATOM 772 O O . ILE A 1 98 ? 3.530 -4.662 -10.405 1.00 84.38 98 ILE A O 1
ATOM 776 N N . ASP A 1 99 ? 3.266 -6.892 -10.573 1.00 82.00 99 ASP A N 1
ATOM 777 C CA . ASP A 1 99 ? 2.348 -6.830 -11.709 1.00 82.00 99 ASP A CA 1
ATOM 778 C C . ASP A 1 99 ? 0.904 -6.588 -11.269 1.00 82.00 99 ASP A C 1
ATOM 780 O O . ASP A 1 99 ? 0.194 -5.799 -11.898 1.00 82.00 99 ASP A O 1
ATOM 784 N N . LEU A 1 100 ? 0.476 -7.194 -10.162 1.00 81.00 100 LEU A N 1
ATOM 785 C CA . LEU A 1 100 ? -0.863 -7.058 -9.592 1.00 81.00 100 LEU A CA 1
ATOM 786 C C . LEU A 1 100 ? -0.779 -7.045 -8.065 1.00 81.00 100 LEU A C 1
ATOM 788 O O . LEU A 1 100 ? 0.095 -7.677 -7.478 1.00 81.00 100 LEU A O 1
ATOM 792 N N . LEU A 1 101 ? -1.688 -6.304 -7.438 1.00 85.12 101 LEU A N 1
ATOM 793 C CA . LEU A 1 101 ? -1.826 -6.223 -5.991 1.00 85.12 101 LEU A CA 1
ATOM 794 C C . LEU A 1 101 ? -3.313 -6.086 -5.687 1.00 85.12 101 LEU A C 1
ATOM 796 O O . LEU A 1 101 ? -3.934 -5.134 -6.156 1.00 85.12 101 LEU A O 1
ATOM 800 N N . ASP A 1 102 ? -3.862 -7.032 -4.936 1.00 85.50 102 ASP A N 1
ATOM 801 C CA . ASP A 1 102 ? -5.255 -7.005 -4.509 1.00 85.50 102 ASP A CA 1
ATOM 802 C C . ASP A 1 102 ? -5.393 -7.644 -3.128 1.00 85.50 102 ASP A C 1
ATOM 804 O O . ASP A 1 102 ? -4.540 -8.428 -2.702 1.00 85.50 102 ASP A O 1
ATOM 808 N N . TRP A 1 103 ? -6.459 -7.283 -2.427 1.00 83.44 103 TRP A N 1
ATOM 809 C CA . TRP A 1 103 ? -6.769 -7.835 -1.122 1.00 83.44 103 TRP A CA 1
ATOM 810 C C . TRP A 1 103 ? -7.720 -9.012 -1.239 1.00 83.44 103 TRP A C 1
ATOM 812 O O . TRP A 1 103 ? -8.764 -8.924 -1.883 1.00 83.44 103 TRP A O 1
ATOM 822 N N . ALA A 1 104 ? -7.396 -10.085 -0.523 1.00 77.81 104 ALA A N 1
ATOM 823 C CA . ALA A 1 104 ? -8.323 -11.181 -0.320 1.00 77.81 104 ALA A CA 1
ATOM 824 C C . ALA A 1 104 ? -9.615 -10.671 0.363 1.00 77.81 104 ALA A C 1
ATOM 826 O O . ALA A 1 104 ? -9.547 -10.019 1.411 1.00 77.81 104 ALA A O 1
ATOM 827 N N . PRO A 1 105 ? -10.800 -10.959 -0.197 1.00 72.31 105 PRO A N 1
ATOM 828 C CA . PRO A 1 105 ? -12.070 -10.826 0.492 1.00 72.31 105 PRO A CA 1
ATOM 829 C C . PRO A 1 105 ? -12.079 -11.563 1.831 1.00 72.31 105 PRO A C 1
ATOM 831 O O . PRO A 1 105 ? -11.637 -12.703 1.940 1.00 72.31 105 PRO A O 1
ATOM 834 N N . SER A 1 106 ? -12.686 -10.945 2.843 1.00 68.25 106 SER A N 1
ATOM 835 C CA . SER A 1 106 ? -12.759 -11.498 4.202 1.00 68.25 106 SER A CA 1
ATOM 836 C C . SER A 1 106 ? -13.613 -12.766 4.331 1.00 68.25 106 SER A C 1
ATOM 838 O O . SER A 1 106 ? -13.606 -13.399 5.378 1.00 68.25 106 SER A O 1
ATOM 840 N N . TYR A 1 107 ? -14.389 -13.119 3.302 1.00 74.56 107 TYR A N 1
ATOM 841 C CA . TYR A 1 107 ? -15.219 -14.328 3.282 1.00 74.56 107 TYR A CA 1
ATOM 842 C C . TYR A 1 107 ? -14.535 -15.520 2.603 1.00 74.56 107 TYR A C 1
ATOM 844 O O . TYR A 1 107 ? -15.148 -16.583 2.507 1.00 74.56 107 TYR A O 1
ATOM 852 N N . TRP A 1 108 ? -13.305 -15.361 2.103 1.00 70.62 108 TRP A N 1
ATOM 853 C CA . TRP A 1 108 ? -12.545 -16.491 1.579 1.00 70.62 108 TRP A CA 1
ATOM 854 C C . TRP A 1 108 ? -12.222 -17.472 2.698 1.00 70.62 108 TRP A C 1
ATOM 856 O O . TRP A 1 108 ? -11.745 -17.098 3.770 1.00 70.62 108 TRP A O 1
ATOM 866 N N . THR A 1 109 ? -12.508 -18.744 2.445 1.00 69.50 109 THR A N 1
ATOM 867 C CA . THR A 1 109 ? -12.177 -19.820 3.375 1.00 69.50 109 THR A CA 1
ATOM 868 C C . THR A 1 109 ? -10.709 -20.219 3.225 1.00 69.50 109 THR A C 1
ATOM 870 O O . THR A 1 109 ? -10.079 -19.934 2.207 1.00 69.50 109 THR A O 1
ATOM 873 N N . GLN A 1 110 ? -10.157 -20.945 4.202 1.00 64.06 110 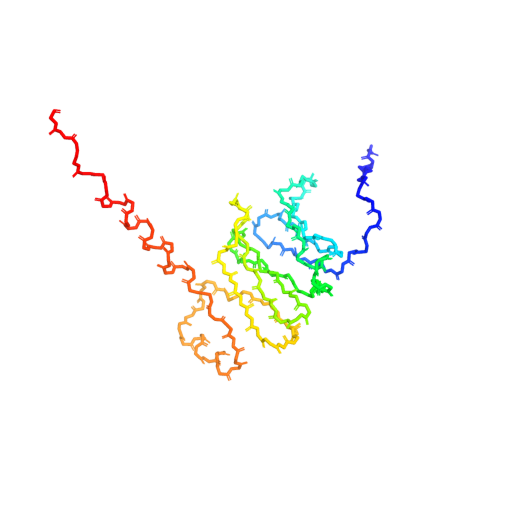GLN A N 1
ATOM 874 C CA . GLN A 1 110 ? -8.803 -21.502 4.079 1.00 64.06 110 GLN A CA 1
ATOM 875 C C . GLN A 1 110 ? -8.662 -22.399 2.832 1.00 64.06 110 GLN A C 1
ATOM 877 O O . GLN A 1 110 ? -7.611 -22.405 2.207 1.00 64.06 110 GLN A O 1
ATOM 882 N N . ALA A 1 111 ? -9.730 -23.088 2.414 1.00 67.56 111 ALA A N 1
ATOM 883 C CA . ALA A 1 111 ? -9.725 -23.914 1.206 1.00 67.56 111 ALA A CA 1
ATOM 884 C C . ALA A 1 111 ? -9.658 -23.081 -0.090 1.00 67.56 111 ALA A C 1
ATOM 886 O O . ALA A 1 111 ? -8.933 -23.450 -1.015 1.00 67.56 111 ALA A O 1
ATOM 887 N N . ASP A 1 112 ? -10.364 -21.944 -0.149 1.00 67.75 112 ASP A N 1
ATOM 888 C CA . ASP A 1 112 ? -10.256 -20.998 -1.270 1.00 67.75 112 ASP A CA 1
ATOM 889 C C . ASP A 1 112 ? -8.842 -20.405 -1.326 1.00 67.75 112 ASP A C 1
ATOM 891 O O . ASP A 1 112 ? -8.215 -20.346 -2.384 1.00 67.75 112 ASP A O 1
ATOM 895 N N . MET A 1 113 ? -8.305 -20.037 -0.160 1.00 63.72 113 MET A N 1
ATOM 896 C CA . MET A 1 113 ? -6.940 -19.538 -0.021 1.00 63.72 113 MET A CA 1
ATOM 897 C C . MET A 1 113 ? -5.915 -20.562 -0.496 1.00 63.72 113 MET A C 1
ATOM 899 O O . MET A 1 113 ? -5.045 -20.206 -1.282 1.00 63.72 113 MET A O 1
ATOM 903 N N . ASP A 1 114 ? -6.006 -21.825 -0.085 1.00 64.94 114 ASP A N 1
ATOM 904 C CA . ASP A 1 114 ? -5.060 -22.874 -0.480 1.00 64.94 114 ASP A CA 1
ATOM 905 C C . ASP A 1 114 ? -5.088 -23.129 -1.999 1.00 64.94 114 ASP A C 1
ATOM 907 O O . ASP A 1 114 ? -4.037 -23.310 -2.623 1.0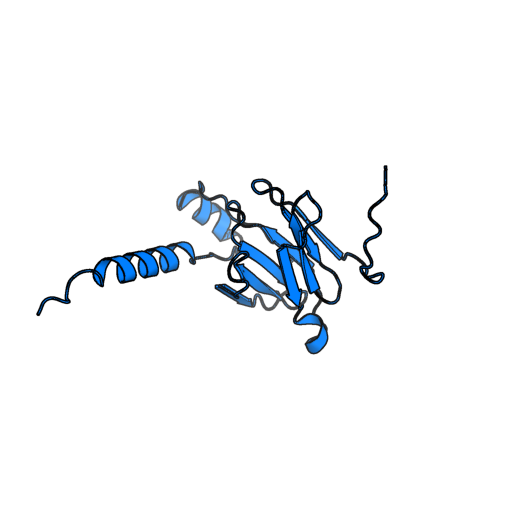0 64.94 114 ASP A O 1
ATOM 911 N N . TYR A 1 115 ? -6.271 -23.051 -2.622 1.00 64.38 115 TYR A N 1
ATOM 912 C CA . TYR A 1 115 ? -6.427 -23.132 -4.077 1.00 64.38 115 TYR A CA 1
ATOM 913 C C . TYR A 1 115 ? -5.681 -21.996 -4.799 1.00 64.38 115 TYR A C 1
ATOM 915 O O . TYR A 1 115 ? -4.908 -22.255 -5.726 1.00 64.38 115 TYR A O 1
ATOM 923 N N . PHE A 1 116 ? -5.832 -20.748 -4.344 1.00 60.84 116 PHE A N 1
ATOM 924 C CA . PHE A 1 116 ? -5.176 -19.586 -4.958 1.00 60.84 116 PHE A CA 1
ATOM 925 C C . PHE A 1 116 ? -3.707 -19.396 -4.530 1.00 60.84 116 PHE A C 1
ATOM 927 O O . PHE A 1 116 ? -2.911 -18.854 -5.293 1.00 60.84 116 PHE A O 1
ATOM 934 N N . THR A 1 117 ? -3.293 -19.890 -3.361 1.00 55.53 117 THR A N 1
ATOM 935 C CA . THR A 1 117 ? -1.917 -19.759 -2.832 1.00 55.53 117 THR A CA 1
ATOM 936 C C . THR A 1 117 ? -0.913 -20.585 -3.639 1.00 55.53 117 THR A C 1
ATOM 938 O O . THR A 1 117 ? 0.260 -20.215 -3.738 1.00 55.53 117 THR A O 1
ATOM 941 N N . SER A 1 118 ? -1.384 -21.631 -4.331 1.00 57.19 118 SER A N 1
ATOM 942 C CA . SER A 1 118 ? -0.612 -22.367 -5.344 1.00 57.19 118 SER A CA 1
ATOM 943 C C . SER A 1 118 ? -0.047 -21.474 -6.472 1.00 57.19 118 SER A C 1
ATOM 945 O O . SER A 1 118 ? 0.861 -21.894 -7.187 1.00 57.19 118 SER A O 1
ATOM 947 N N . GLN A 1 119 ? -0.522 -20.223 -6.587 1.00 55.56 119 GLN A N 1
ATOM 948 C CA . GLN A 1 119 ? -0.097 -19.206 -7.559 1.00 55.56 119 GLN A CA 1
ATOM 949 C C . GLN A 1 119 ? 0.860 -18.127 -6.987 1.00 55.56 119 GLN A C 1
ATOM 951 O O . GLN A 1 119 ? 1.099 -17.134 -7.665 1.00 55.56 119 GLN A O 1
ATOM 956 N N . ARG A 1 120 ? 1.444 -18.303 -5.782 1.00 45.88 120 ARG A N 1
ATOM 957 C CA . ARG A 1 120 ? 2.306 -17.315 -5.071 1.00 45.88 120 ARG A CA 1
ATOM 958 C C . ARG A 1 120 ? 1.590 -16.005 -4.700 1.00 45.88 120 ARG A C 1
ATOM 960 O O . ARG A 1 120 ? 1.886 -14.941 -5.238 1.00 45.88 120 ARG A O 1
ATOM 967 N N . ILE A 1 121 ? 0.705 -16.069 -3.708 1.00 51.28 121 ILE A N 1
ATOM 968 C CA . ILE A 1 121 ? 0.071 -14.886 -3.103 1.00 51.28 121 ILE A CA 1
ATOM 969 C C . ILE A 1 121 ? 0.588 -14.696 -1.670 1.00 51.28 121 ILE A C 1
ATOM 971 O O . ILE A 1 121 ? 0.780 -15.663 -0.935 1.00 51.28 121 ILE A O 1
ATOM 975 N N . PHE A 1 122 ? 0.834 -13.440 -1.289 1.00 52.44 122 PHE A N 1
ATOM 976 C CA . PHE A 1 122 ? 1.230 -13.049 0.062 1.00 52.44 122 PHE A CA 1
ATOM 977 C C . PHE A 1 122 ? 0.047 -13.107 1.048 1.00 52.44 122 PHE A C 1
ATOM 979 O O . PHE A 1 122 ? -1.047 -12.633 0.747 1.00 52.44 122 PHE A O 1
ATOM 986 N N . GLN A 1 123 ? 0.291 -13.643 2.247 1.00 47.78 123 GLN A N 1
ATOM 987 C CA . GLN A 1 123 ? -0.680 -13.736 3.338 1.00 47.78 123 GLN A CA 1
ATOM 988 C C . GLN A 1 123 ? -0.549 -12.541 4.291 1.00 47.78 123 GLN A C 1
ATOM 990 O O . GLN A 1 123 ? 0.407 -12.479 5.064 1.00 47.78 123 GLN A O 1
ATOM 995 N N . ASP A 1 124 ? -1.538 -11.641 4.313 1.00 49.72 124 ASP A N 1
ATOM 996 C CA . ASP A 1 124 ? -1.658 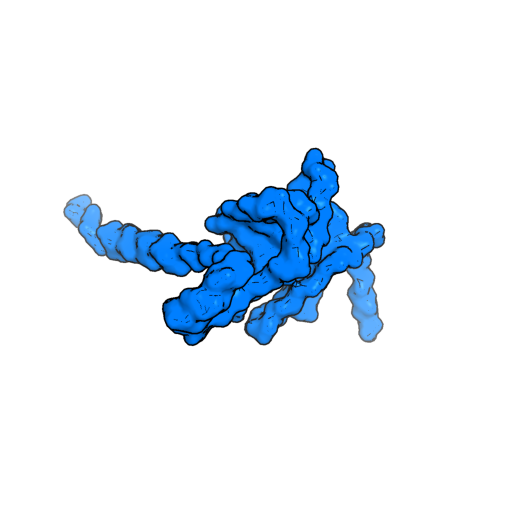-10.689 5.420 1.00 49.72 124 ASP A CA 1
ATOM 997 C C . ASP A 1 124 ? -2.187 -11.415 6.670 1.00 49.72 124 ASP A C 1
ATOM 999 O O . ASP A 1 124 ? -3.339 -11.840 6.713 1.00 49.72 124 ASP A O 1
ATOM 1003 N N . LYS A 1 125 ? -1.334 -11.585 7.687 1.00 49.38 125 LYS A N 1
ATOM 1004 C CA . LYS A 1 125 ? -1.705 -12.159 8.995 1.00 49.38 125 LYS A CA 1
ATOM 1005 C C . LYS A 1 125 ? -2.111 -11.095 10.018 1.00 49.38 125 LYS A C 1
ATOM 1007 O O . LYS A 1 125 ? -2.269 -11.410 11.190 1.00 49.38 125 LYS A O 1
ATOM 1012 N N . THR A 1 126 ? -2.283 -9.836 9.623 1.00 50.72 126 THR A N 1
ATOM 1013 C CA . THR A 1 126 ? -2.523 -8.746 10.584 1.00 50.72 126 THR A CA 1
ATOM 1014 C C . THR A 1 126 ? -3.778 -8.960 11.447 1.00 50.72 126 THR A C 1
ATOM 1016 O O . THR A 1 126 ? -3.800 -8.533 12.601 1.00 50.72 126 THR A O 1
ATOM 1019 N N . GLU A 1 127 ? -4.791 -9.688 10.961 1.00 48.91 127 GLU A N 1
ATOM 1020 C CA . GLU A 1 127 ? -5.964 -10.069 11.771 1.00 48.91 127 GLU A CA 1
ATOM 1021 C C . GLU A 1 127 ? -5.592 -10.879 13.028 1.00 48.91 127 GLU A C 1
ATOM 1023 O O . GLU A 1 127 ? -6.177 -10.649 14.087 1.00 48.91 127 GLU A O 1
ATOM 1028 N N . SER A 1 128 ? -4.575 -11.752 12.970 1.00 48.56 128 SER A N 1
ATOM 1029 C CA . SER A 1 128 ? -4.148 -12.519 14.149 1.00 48.56 128 SER A CA 1
ATOM 1030 C C . SER A 1 128 ? -3.454 -11.642 15.195 1.00 48.56 128 SER A C 1
ATOM 1032 O O . SER A 1 128 ? -3.569 -11.905 16.387 1.00 48.56 128 SER A O 1
ATOM 1034 N N . TYR A 1 129 ? -2.776 -10.571 14.767 1.00 44.47 129 TYR A N 1
ATOM 1035 C CA . TYR A 1 129 ? -2.100 -9.645 15.680 1.00 44.47 129 TYR A CA 1
ATOM 1036 C C . TYR A 1 129 ? -3.083 -8.691 16.373 1.00 44.47 129 TYR A C 1
ATOM 1038 O O . TYR A 1 129 ? -2.935 -8.390 17.555 1.00 44.47 129 TYR A O 1
ATOM 1046 N N . ILE A 1 130 ? -4.131 -8.246 15.670 1.00 43.56 130 ILE A N 1
ATOM 1047 C CA . ILE A 1 130 ? -5.174 -7.391 16.263 1.00 43.56 130 ILE A CA 1
ATOM 1048 C C . ILE A 1 130 ? -5.915 -8.145 17.374 1.00 43.56 130 ILE A C 1
ATOM 1050 O O . ILE A 1 130 ? -6.138 -7.582 18.446 1.00 43.56 130 ILE A O 1
ATOM 1054 N N . GLN A 1 131 ? -6.227 -9.427 17.158 1.00 43.53 131 GLN A N 1
ATOM 1055 C CA . GLN A 1 131 ? -6.910 -10.239 18.164 1.00 43.53 131 GLN A CA 1
ATOM 1056 C C . GLN A 1 131 ? -6.052 -10.429 19.432 1.00 43.53 131 GLN A C 1
ATOM 1058 O O . GLN A 1 131 ? -6.572 -10.330 20.542 1.00 43.53 131 GLN A O 1
ATOM 1063 N N . GLU A 1 132 ? -4.733 -10.610 19.300 1.00 46.91 132 GLU A N 1
ATOM 1064 C CA . GLU A 1 132 ? -3.803 -10.666 20.443 1.00 46.91 132 GLU A CA 1
ATOM 1065 C C . GLU A 1 132 ? -3.707 -9.330 21.204 1.00 46.91 132 GLU A C 1
ATOM 1067 O O . GLU A 1 132 ? -3.653 -9.305 22.440 1.00 46.91 132 GLU A O 1
ATOM 1072 N N . VAL A 1 133 ? -3.725 -8.199 20.493 1.00 48.66 133 VAL A N 1
ATOM 1073 C CA . VAL A 1 133 ? -3.688 -6.864 21.113 1.00 48.66 133 VAL A CA 1
ATOM 1074 C C . VAL A 1 133 ? -4.990 -6.552 21.862 1.00 48.66 133 VAL A C 1
ATOM 1076 O O . VAL A 1 133 ? -4.956 -5.930 22.922 1.00 48.66 133 VAL A O 1
ATOM 1079 N N . GLU A 1 134 ? -6.146 -6.994 21.367 1.00 46.94 134 GLU A N 1
ATOM 1080 C CA . GLU A 1 134 ? -7.421 -6.832 22.079 1.00 46.94 134 GLU A CA 1
ATOM 1081 C C . GLU A 1 134 ? -7.531 -7.763 23.296 1.00 46.94 134 GLU A C 1
ATOM 1083 O O . GLU A 1 134 ? -7.953 -7.325 24.371 1.00 46.94 134 GLU A O 1
ATOM 1088 N N . LEU A 1 135 ? -7.065 -9.011 23.176 1.00 51.50 135 LEU A N 1
ATOM 1089 C CA . LEU A 1 135 ? -7.022 -9.962 24.289 1.00 51.50 135 LEU A CA 1
ATOM 1090 C C . LEU A 1 135 ? -6.096 -9.479 25.414 1.00 51.50 135 LEU A C 1
ATOM 1092 O O . LEU A 1 135 ? -6.498 -9.501 26.578 1.00 51.50 135 LEU A O 1
ATOM 1096 N N . SER A 1 136 ? -4.913 -8.952 25.083 1.00 49.88 136 SER A N 1
ATOM 1097 C CA . SER A 1 136 ? -3.968 -8.414 26.076 1.00 49.88 136 SER A CA 1
ATOM 1098 C C . SER A 1 136 ? -4.469 -7.140 26.774 1.00 49.88 136 SER A C 1
ATOM 1100 O O . SER A 1 136 ? -4.185 -6.930 27.956 1.00 49.88 136 SER A O 1
ATOM 1102 N N . LYS A 1 137 ? -5.272 -6.310 26.094 1.00 55.31 137 LYS A N 1
ATOM 1103 C CA . LYS A 1 137 ? -5.947 -5.153 26.711 1.00 55.31 137 LYS A CA 1
ATOM 1104 C C . LYS A 1 137 ? -7.084 -5.569 27.646 1.00 55.31 137 LYS A C 1
ATOM 1106 O O . LYS A 1 137 ? -7.275 -4.929 28.678 1.00 55.31 137 LYS A O 1
ATOM 1111 N N . SER A 1 138 ? -7.805 -6.647 27.330 1.00 54.34 138 SER A N 1
ATOM 1112 C CA . SER A 1 138 ? -8.896 -7.161 28.174 1.00 54.34 138 SER A CA 1
ATOM 1113 C C . SER A 1 138 ? -8.412 -7.799 29.485 1.00 54.34 138 SER A C 1
ATOM 1115 O O . SER A 1 138 ? -9.113 -7.741 30.491 1.00 54.34 138 SER A O 1
ATOM 1117 N N . SER A 1 139 ? -7.188 -8.337 29.511 1.00 54.75 139 SER A N 1
ATOM 1118 C CA . SER A 1 139 ? -6.598 -8.970 30.699 1.00 54.75 139 SER A CA 1
ATOM 1119 C C . SER A 1 139 ? -6.021 -7.998 31.738 1.00 54.75 139 SER A C 1
ATOM 1121 O O . SER A 1 139 ? -5.718 -8.429 32.845 1.00 54.75 139 SER A O 1
ATOM 1123 N N . ASN A 1 140 ? -5.886 -6.702 31.424 1.00 55.69 140 ASN A N 1
ATOM 1124 C CA . ASN A 1 140 ? -5.271 -5.707 32.320 1.00 55.69 140 ASN A CA 1
ATOM 1125 C C . ASN A 1 140 ? -6.272 -4.841 33.110 1.00 55.69 140 ASN A C 1
ATOM 1127 O O . ASN A 1 140 ? -5.860 -3.926 33.820 1.00 55.69 140 ASN A O 1
ATOM 1131 N N . VAL A 1 141 ? -7.577 -5.126 33.045 1.00 55.25 141 VAL A N 1
ATOM 1132 C CA . VAL A 1 141 ? -8.599 -4.436 33.856 1.00 55.25 141 VAL A CA 1
ATOM 1133 C C . VAL A 1 141 ? -9.002 -5.337 35.023 1.00 55.25 141 VAL A C 1
ATOM 1135 O O . VAL A 1 141 ? -10.066 -5.947 35.030 1.00 55.25 141 VAL A O 1
ATOM 1138 N N . GLY A 1 142 ? -8.113 -5.484 36.003 1.00 55.00 142 GLY A N 1
ATOM 1139 C CA . GLY A 1 142 ? -8.365 -6.366 37.141 1.00 55.00 142 GLY A CA 1
ATOM 1140 C C . GLY A 1 142 ? -7.263 -6.336 38.186 1.00 55.00 142 GLY A C 1
ATOM 1141 O O . GLY A 1 142 ? -6.681 -7.375 38.476 1.00 55.00 142 GLY A O 1
ATOM 1142 N N . GLY A 1 143 ? -6.954 -5.166 38.747 1.00 54.16 143 GLY A N 1
ATOM 1143 C CA . GLY A 1 143 ? -6.033 -5.131 39.878 1.00 54.16 143 GLY A CA 1
ATOM 1144 C C . GLY A 1 143 ? -5.527 -3.761 40.287 1.00 54.16 143 GLY A C 1
ATOM 1145 O O . GLY A 1 143 ? -4.322 -3.580 40.321 1.00 54.16 143 GLY A O 1
ATOM 1146 N N . GLU A 1 144 ? -6.409 -2.837 40.665 1.00 43.03 144 GLU A N 1
ATOM 1147 C CA . GLU A 1 144 ? -6.031 -1.789 41.621 1.00 43.03 144 GLU A CA 1
ATOM 1148 C C . GLU A 1 144 ? -7.164 -1.614 42.635 1.00 43.03 144 GLU A C 1
ATOM 1150 O O . GLU A 1 144 ? -8.178 -0.963 42.393 1.00 43.03 144 GLU A O 1
ATOM 1155 N N . SER A 1 145 ? -6.997 -2.270 43.780 1.00 46.12 145 SER A N 1
ATOM 1156 C CA . SER A 1 145 ? -7.724 -1.978 45.007 1.00 46.12 145 SER A CA 1
ATOM 1157 C C . SER A 1 145 ? -6.724 -2.021 46.153 1.00 46.12 145 SER A C 1
ATOM 1159 O O . SER A 1 145 ? -6.295 -3.115 46.526 1.00 46.12 145 SER A O 1
ATOM 1161 N N . GLN A 1 146 ? -6.361 -0.845 46.669 1.00 44.59 146 GLN A N 1
ATOM 1162 C CA . GLN A 1 146 ? -6.152 -0.544 48.090 1.00 44.59 146 GLN A CA 1
ATOM 1163 C C . GLN A 1 146 ? -5.982 0.960 48.296 1.00 44.59 146 GLN A C 1
ATOM 1165 O O . GLN A 1 146 ? -5.210 1.575 47.530 1.00 44.59 146 GLN A O 1
#

Secondary structure (DSSP, 8-state):
--------------EEEE-TTT-EEEEE-SSEEEEEETT--EEEEEE-THHHH-PPEEEEEE-TTSSEEEEEETTSEEEEEETTT--EEEEEE-SS--S---PPPTT--HHHHHHHHTT------HHHHHHHHHHHHHTTSS----

Organism: Ramazzottius varieornatus (NCBI:txid947166)

InterPro domains:
  IPR015943 WD40/YVTN repeat-like-containing domain superfamily [G3DSA:2.130.10.10] (2-135)
  IPR024789 Anaphase-promoting complex subunit 4 [PTHR13260] (5-129)
  IPR024977 Anaphase-promoting complex subunit 4-like, WD40 domain [PF12894] (18-104)
  IPR036322 WD40-repeat-containing domain superfamily [SSF50978] (11-106)

Sequence (146 aa):
MDCFQDKSAGHKV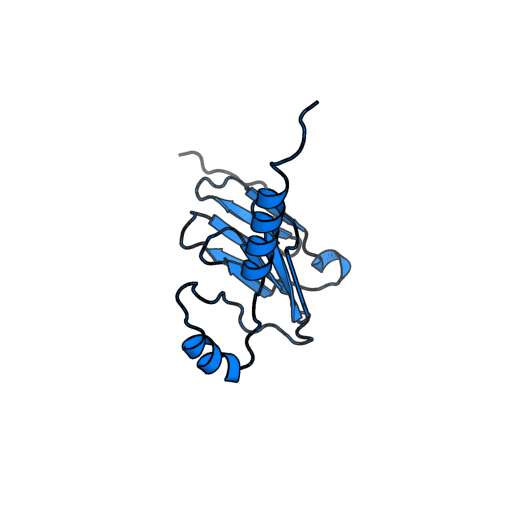THVALSIKQDLIAYSTVREVLVYNNDWMKLASYKSQSFLTNETVCRLAWRPDGRALAIGYSSGKVLVKNVETHETIAELDLESKIDLLDWAPSYWTQADMDYFTSQRIFQDKTESYIQEVELSKSSNVGGESQ